Protein AF-R1ARR7-F1 (afdb_monomer_lite)

Organism: NCBI:txid1304284

Radius of gyration: 16.94 Å; chains: 1; bounding box: 37×21×43 Å

Foldseek 3Di:
DVLLVVLVVVVDDDPRSVVSSVVVVVVVVVVVVVVVVQVVCCVVVNDPDDDPCNPPNDDD

InterPro domains:
  IPR015940 Ubiquitin-associated domain [PS50030] (1-38)

pLDDT: mean 93.4, std 5.56, range [66.06, 97.69]

Secondary structure (DSSP, 8-state):
-HHHHHHHHTT--HHHHHHHHHHHHHHHHHHHHHHHHHHHHHHTTSSPPPPHHHHH----

Structure (mmCIF, N/CA/C/O backbone):
data_AF-R1ARR7-F1
#
_entry.id   AF-R1ARR7-F1
#
loop_
_atom_site.group_PDB
_atom_site.id
_atom_site.type_symbol
_atom_site.label_atom_id
_atom_site.label_alt_id
_atom_site.label_comp_id
_atom_site.label_asym_id
_atom_site.label_entity_id
_atom_site.label_seq_id
_atom_site.pdbx_PDB_ins_code
_atom_site.Cartn_x
_atom_site.Cartn_y
_atom_site.Cartn_z
_atom_site.occupancy
_atom_site.B_iso_or_equiv
_atom_site.auth_seq_id
_atom_site.auth_comp_id
_atom_site.auth_asym_id
_atom_site.auth_atom_id
_atom_site.pdbx_PDB_model_num
ATOM 1 N N . MET A 1 1 ? -9.984 10.256 2.471 1.00 66.06 1 MET A N 1
ATOM 2 C CA . MET A 1 1 ? -10.865 9.857 3.595 1.00 66.06 1 MET A CA 1
ATOM 3 C C . MET A 1 1 ? -11.517 8.486 3.389 1.00 66.06 1 MET A C 1
ATOM 5 O O . MET A 1 1 ? -12.198 8.044 4.299 1.00 66.06 1 MET A O 1
ATOM 9 N N . GLU A 1 2 ? -11.295 7.797 2.264 1.00 88.75 2 GLU A N 1
ATOM 10 C CA . GLU A 1 2 ? -12.002 6.545 1.930 1.00 88.75 2 GLU A CA 1
ATOM 11 C C . GLU A 1 2 ? -11.797 5.432 2.966 1.00 88.75 2 GLU A C 1
ATOM 13 O O . GLU A 1 2 ? -12.768 4.956 3.531 1.00 88.75 2 GLU A O 1
ATOM 18 N N . ILE A 1 3 ? -10.551 5.161 3.367 1.00 90.50 3 ILE A N 1
ATOM 19 C CA . ILE A 1 3 ? -10.221 4.162 4.404 1.00 90.50 3 ILE A CA 1
ATOM 20 C C . ILE A 1 3 ? -11.013 4.395 5.700 1.00 90.50 3 ILE A C 1
ATOM 22 O O . ILE A 1 3 ?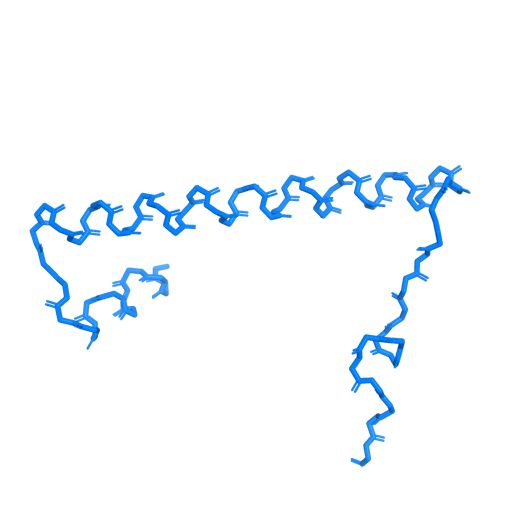 -11.545 3.469 6.304 1.00 90.50 3 ILE A O 1
ATOM 26 N N . LEU A 1 4 ? -11.097 5.652 6.146 1.00 93.50 4 LEU A N 1
ATOM 27 C CA . LEU A 1 4 ? -11.807 5.988 7.377 1.00 93.50 4 LEU A CA 1
ATOM 28 C C . LEU A 1 4 ? -13.318 5.769 7.220 1.00 93.50 4 LEU A C 1
ATOM 30 O O . LEU A 1 4 ? -13.946 5.242 8.133 1.00 93.50 4 LEU A O 1
ATOM 34 N N . LYS A 1 5 ? -13.889 6.144 6.067 1.00 95.44 5 LYS A N 1
ATOM 35 C CA . LYS A 1 5 ? -15.306 5.907 5.758 1.00 95.44 5 LYS A CA 1
ATOM 36 C C . LYS A 1 5 ? -15.621 4.412 5.732 1.00 95.44 5 LYS A C 1
ATOM 38 O O . LYS A 1 5 ? -16.609 4.012 6.336 1.00 95.44 5 LYS A O 1
ATOM 43 N N . ASP A 1 6 ? -14.763 3.602 5.118 1.00 95.44 6 ASP A N 1
ATOM 44 C CA . ASP A 1 6 ? -14.935 2.149 5.044 1.00 95.44 6 ASP A CA 1
ATOM 45 C C . ASP A 1 6 ? -14.889 1.505 6.428 1.00 95.44 6 ASP A C 1
ATOM 47 O O . ASP A 1 6 ? -15.676 0.609 6.729 1.00 95.44 6 ASP A O 1
ATOM 51 N N . LEU A 1 7 ? -13.984 1.958 7.300 1.00 96.00 7 LEU A N 1
ATOM 52 C CA . LEU A 1 7 ? -13.898 1.453 8.670 1.00 96.00 7 LEU A CA 1
ATOM 53 C C . LEU A 1 7 ? -15.112 1.863 9.515 1.00 96.00 7 LEU A C 1
ATOM 55 O O . LEU A 1 7 ? -15.598 1.060 10.310 1.00 96.00 7 LEU A O 1
ATOM 59 N N . ILE A 1 8 ? -15.633 3.078 9.325 1.00 96.50 8 ILE A N 1
ATOM 60 C CA . ILE A 1 8 ? -16.880 3.514 9.969 1.00 96.50 8 ILE A CA 1
ATOM 61 C C . ILE A 1 8 ? -18.067 2.690 9.449 1.00 96.50 8 ILE A C 1
ATOM 63 O O . ILE A 1 8 ? -18.892 2.250 10.246 1.00 96.50 8 ILE A O 1
ATOM 67 N N . ALA A 1 9 ? -18.140 2.423 8.141 1.00 97.19 9 ALA A N 1
ATOM 68 C CA . ALA A 1 9 ? -19.179 1.583 7.540 1.00 97.19 9 ALA A CA 1
ATOM 69 C C . ALA A 1 9 ? -19.122 0.125 8.035 1.00 97.19 9 ALA A C 1
ATOM 71 O O . ALA A 1 9 ? -20.156 -0.528 8.150 1.00 97.19 9 ALA A O 1
ATOM 72 N N . GLN A 1 10 ? -17.931 -0.363 8.399 1.00 95.81 10 GLN A N 1
ATOM 73 C CA . GLN A 1 10 ? -17.730 -1.650 9.080 1.00 95.81 10 GLN A CA 1
ATOM 74 C C . GLN A 1 10 ? -18.138 -1.633 10.567 1.00 95.81 10 GLN A C 1
ATOM 76 O O . GLN A 1 10 ? -18.096 -2.673 11.221 1.00 95.81 10 GLN A O 1
ATOM 81 N N . GLY A 1 11 ? -18.539 -0.479 11.111 1.00 97.12 11 GLY A N 1
ATOM 82 C CA . GLY A 1 11 ? -19.025 -0.328 12.484 1.00 97.12 11 GLY A CA 1
ATOM 83 C C . GLY A 1 11 ? -17.945 -0.010 13.522 1.00 97.12 11 GLY A C 1
ATOM 84 O O . GLY A 1 11 ? -18.246 0.030 14.716 1.00 97.12 11 GLY A O 1
ATOM 85 N N . TYR A 1 12 ? -16.698 0.240 13.109 1.00 97.69 12 TYR A N 1
ATOM 86 C CA . TYR A 1 12 ? -15.635 0.606 14.045 1.00 97.69 12 TYR A CA 1
ATOM 87 C C . TYR A 1 12 ? -15.823 2.026 14.588 1.00 97.69 12 TYR A C 1
ATOM 89 O O . TYR A 1 12 ? -16.179 2.955 13.864 1.00 97.69 12 TYR A O 1
ATOM 97 N N . SER A 1 13 ? -15.521 2.220 15.873 1.00 96.88 13 SER A N 1
ATOM 98 C CA . SER A 1 13 ? -15.617 3.529 16.527 1.00 96.88 13 SER A CA 1
ATOM 99 C C . SER A 1 13 ? -14.566 3.719 17.628 1.00 96.88 13 SER A C 1
ATOM 101 O O . SER A 1 13 ? -13.875 2.780 18.034 1.00 96.88 13 SER A O 1
ATOM 103 N N . GLY A 1 14 ? -14.404 4.968 18.081 1.00 96.44 14 GLY A N 1
ATOM 104 C CA . GLY A 1 14 ? -13.504 5.333 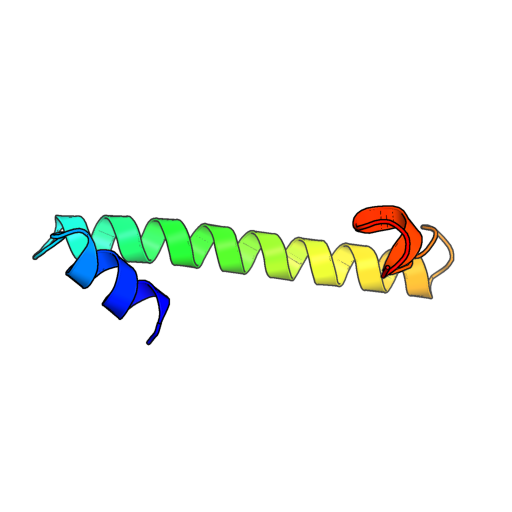19.180 1.00 96.44 14 GLY A CA 1
ATOM 105 C C . GLY A 1 14 ? -12.062 4.847 18.987 1.00 96.44 14 GLY A C 1
ATOM 106 O O . GLY A 1 14 ? -11.500 4.926 17.895 1.00 96.44 14 GLY A O 1
ATOM 107 N N . ASN A 1 15 ? -11.460 4.318 20.055 1.00 97.50 15 ASN A N 1
ATOM 108 C CA . ASN A 1 15 ? -10.074 3.837 20.019 1.00 97.50 15 ASN A CA 1
ATOM 109 C C . ASN A 1 15 ? -9.861 2.643 19.080 1.00 97.50 15 ASN A C 1
ATOM 111 O O . ASN A 1 15 ? -8.747 2.450 18.592 1.00 97.50 15 ASN A O 1
ATOM 115 N N . GLU A 1 16 ? -10.886 1.828 18.829 1.00 97.00 16 GLU A N 1
ATOM 116 C CA . GLU A 1 16 ? -10.761 0.711 17.894 1.00 97.00 16 GLU A CA 1
ATOM 117 C C . GLU A 1 16 ? -10.632 1.212 16.452 1.00 97.00 16 GLU A C 1
ATOM 119 O O . GLU A 1 16 ? -9.755 0.749 15.721 1.00 97.00 16 GLU A O 1
ATOM 124 N N . LEU A 1 17 ? -11.426 2.221 16.077 1.00 97.31 17 LEU A N 1
ATOM 125 C CA . LEU A 1 17 ? -11.337 2.868 14.767 1.00 97.31 17 LEU A CA 1
ATOM 126 C C . LEU A 1 17 ? -9.942 3.445 14.519 1.00 97.31 17 LEU A C 1
ATOM 128 O O . LEU A 1 17 ? -9.364 3.214 13.459 1.00 97.31 17 LEU A O 1
ATOM 132 N N . VAL A 1 18 ? -9.379 4.138 15.513 1.00 96.81 18 VAL A N 1
ATOM 133 C CA . VAL A 1 18 ? -8.024 4.704 15.418 1.00 96.81 18 VAL A CA 1
ATOM 134 C C . VAL A 1 18 ? -6.995 3.598 15.178 1.00 96.81 18 VAL A C 1
ATOM 136 O O . VAL A 1 18 ? -6.231 3.676 14.219 1.00 96.81 18 VAL A O 1
ATOM 139 N N . LYS A 1 19 ? -7.029 2.515 15.967 1.00 97.38 19 LYS A N 1
ATOM 140 C CA . LYS A 1 19 ? -6.097 1.385 15.806 1.00 97.38 19 LYS A CA 1
ATOM 141 C C . LYS A 1 19 ? -6.194 0.735 14.425 1.00 97.38 19 LYS A C 1
ATOM 143 O O . LYS A 1 19 ? -5.172 0.420 13.816 1.00 97.38 19 LYS A O 1
ATOM 148 N N . LYS A 1 20 ? -7.413 0.519 13.920 1.00 96.44 20 LYS A N 1
ATOM 149 C CA . LYS A 1 20 ? -7.636 -0.069 12.589 1.00 96.44 20 LYS A CA 1
ATOM 150 C C . LYS A 1 20 ? -7.140 0.855 11.481 1.00 96.44 20 LYS A C 1
ATOM 152 O O . LYS A 1 20 ? -6.467 0.391 10.561 1.00 96.44 20 LYS A O 1
ATOM 157 N N . PHE A 1 21 ? -7.410 2.151 11.603 1.00 95.69 21 PHE A N 1
ATOM 158 C CA . PHE A 1 21 ? -6.970 3.151 10.641 1.00 95.69 21 PHE A CA 1
ATOM 159 C C . PHE A 1 21 ? -5.444 3.274 10.594 1.00 95.69 21 PHE A C 1
ATOM 161 O O . PHE A 1 21 ? -4.864 3.297 9.508 1.00 95.69 21 PHE A O 1
ATOM 168 N N . GLU A 1 22 ? -4.776 3.295 11.749 1.00 95.75 22 GLU A N 1
ATOM 169 C CA . GLU A 1 22 ? -3.312 3.302 11.833 1.00 95.75 22 GLU A CA 1
ATOM 170 C C . GLU A 1 22 ? -2.705 2.047 11.200 1.00 95.75 22 GLU A C 1
ATOM 172 O O . GLU A 1 22 ? -1.759 2.147 10.416 1.00 95.75 22 GLU A O 1
ATOM 177 N N . ALA A 1 23 ? -3.275 0.871 11.483 1.00 95.75 23 ALA A N 1
ATOM 178 C CA . ALA A 1 23 ? -2.821 -0.390 10.907 1.00 95.75 23 ALA A CA 1
ATOM 179 C C . ALA A 1 23 ? -2.951 -0.404 9.375 1.00 95.75 23 ALA A C 1
ATOM 181 O O . ALA A 1 23 ? -1.984 -0.714 8.677 1.00 95.75 23 ALA A O 1
ATOM 182 N N . GLN A 1 24 ? -4.113 -0.016 8.837 1.00 94.31 24 GLN A N 1
ATOM 183 C CA . GLN A 1 24 ? -4.317 0.060 7.387 1.00 94.31 24 GLN A CA 1
ATOM 184 C C . GLN A 1 24 ? -3.417 1.117 6.741 1.00 94.31 24 GLN A C 1
ATOM 186 O O . GLN A 1 24 ? -2.767 0.837 5.734 1.00 94.31 24 GLN A O 1
ATOM 191 N N . SER A 1 25 ? -3.286 2.293 7.358 1.00 93.06 25 SER A N 1
ATOM 192 C CA . SER A 1 25 ? -2.404 3.357 6.868 1.00 93.06 25 SER A CA 1
ATOM 193 C C . SER A 1 25 ? -0.940 2.916 6.829 1.00 93.06 25 SER A C 1
ATOM 195 O O . SER A 1 25 ? -0.226 3.222 5.874 1.00 93.06 25 SER A O 1
ATOM 197 N N . LYS A 1 26 ? -0.477 2.166 7.838 1.00 95.06 26 LYS A N 1
ATOM 198 C CA . LYS A 1 26 ? 0.881 1.606 7.869 1.00 95.06 26 LYS A CA 1
ATOM 199 C C . LYS A 1 26 ? 1.102 0.602 6.739 1.00 95.06 26 LYS A C 1
ATOM 201 O O . LYS A 1 26 ? 2.141 0.654 6.084 1.00 95.06 26 LYS A O 1
ATOM 206 N N . ASN A 1 27 ? 0.135 -0.278 6.494 1.00 93.94 27 ASN A N 1
ATOM 207 C CA . ASN A 1 27 ? 0.225 -1.266 5.420 1.00 93.94 27 ASN A CA 1
ATOM 208 C C . ASN A 1 27 ? 0.282 -0.601 4.041 1.00 93.94 27 ASN A C 1
ATOM 210 O O . ASN A 1 27 ? 1.106 -0.990 3.220 1.00 93.94 27 ASN A O 1
ATOM 214 N N . ILE A 1 28 ? -0.515 0.447 3.819 1.00 93.38 28 ILE A N 1
ATOM 215 C CA . ILE A 1 28 ? -0.487 1.218 2.569 1.00 93.38 28 ILE A CA 1
ATOM 216 C C . ILE A 1 28 ? 0.864 1.900 2.378 1.00 93.38 28 ILE A C 1
ATOM 218 O O . ILE A 1 28 ? 1.448 1.786 1.308 1.00 93.38 28 ILE A O 1
ATOM 222 N N . LYS A 1 29 ? 1.401 2.556 3.417 1.00 94.25 29 LYS A N 1
ATOM 223 C CA . LYS A 1 29 ? 2.745 3.151 3.343 1.00 94.25 29 LYS A CA 1
ATOM 224 C C . LYS A 1 29 ? 3.790 2.114 2.939 1.00 94.25 29 LYS A C 1
ATOM 226 O O . LYS A 1 29 ? 4.575 2.378 2.041 1.00 94.25 29 LYS A O 1
ATOM 231 N N . LYS A 1 30 ? 3.756 0.927 3.554 1.00 96.25 30 LYS A N 1
ATOM 232 C CA . LYS A 1 30 ? 4.670 -0.168 3.210 1.00 96.25 30 LYS A CA 1
ATOM 233 C C . LYS A 1 30 ? 4.501 -0.627 1.756 1.00 96.25 30 LYS A C 1
ATOM 235 O O . LYS A 1 30 ? 5.499 -0.823 1.075 1.00 96.25 30 LYS A O 1
ATOM 240 N N . ALA A 1 31 ? 3.264 -0.786 1.286 1.00 95.44 31 ALA A N 1
ATOM 241 C CA . ALA A 1 31 ? 2.986 -1.181 -0.093 1.00 95.44 31 ALA A CA 1
ATOM 242 C C . ALA A 1 31 ? 3.498 -0.139 -1.101 1.00 95.44 31 ALA A C 1
ATOM 244 O O . ALA A 1 31 ? 4.121 -0.505 -2.088 1.00 95.44 31 ALA A O 1
ATOM 245 N N . ILE A 1 32 ? 3.307 1.154 -0.814 1.00 95.56 32 ILE A N 1
ATOM 246 C CA . ILE A 1 32 ? 3.829 2.246 -1.645 1.00 95.56 32 ILE A CA 1
ATOM 247 C C . ILE A 1 32 ? 5.359 2.219 -1.673 1.00 95.56 32 ILE A C 1
ATOM 249 O O . ILE A 1 32 ? 5.935 2.326 -2.747 1.00 95.56 32 ILE A O 1
ATOM 253 N N . THR A 1 33 ? 6.025 2.046 -0.526 1.00 97.12 33 THR A N 1
ATOM 254 C CA . THR A 1 33 ? 7.492 1.944 -0.483 1.00 97.12 33 THR A CA 1
ATOM 255 C C . THR A 1 33 ? 8.002 0.794 -1.345 1.00 97.12 33 THR A C 1
ATOM 257 O O . THR A 1 33 ? 8.877 1.020 -2.170 1.00 97.12 33 THR A O 1
ATOM 260 N N . HIS A 1 34 ? 7.409 -0.397 -1.232 1.00 95.50 34 HIS A N 1
ATOM 261 C CA . HIS A 1 34 ? 7.778 -1.522 -2.094 1.00 95.50 34 HIS A CA 1
ATOM 262 C C . HIS A 1 34 ? 7.515 -1.246 -3.576 1.00 95.50 34 HIS A C 1
ATOM 264 O O . HIS A 1 34 ? 8.327 -1.612 -4.414 1.00 95.50 34 HIS A O 1
ATOM 270 N N . MET A 1 35 ? 6.413 -0.572 -3.910 1.00 94.00 35 MET A N 1
ATOM 271 C CA . MET A 1 35 ? 6.120 -0.198 -5.294 1.00 94.00 35 MET A CA 1
ATOM 272 C C . MET A 1 35 ? 7.160 0.783 -5.859 1.00 94.00 35 MET A C 1
ATOM 274 O O . MET A 1 35 ? 7.503 0.681 -7.033 1.00 94.00 35 MET A O 1
ATOM 278 N N . LEU A 1 36 ? 7.679 1.710 -5.042 1.00 96.25 36 LEU A N 1
ATOM 279 C CA . LEU A 1 36 ? 8.795 2.573 -5.440 1.00 96.25 36 LEU A CA 1
ATOM 280 C C . LEU A 1 36 ? 10.088 1.775 -5.642 1.00 96.25 36 LEU A C 1
ATOM 282 O O . LEU A 1 36 ? 10.726 1.936 -6.674 1.00 96.25 36 LEU A O 1
ATOM 286 N N . GLU A 1 37 ? 10.445 0.900 -4.697 1.00 96.00 37 GLU A N 1
ATOM 287 C CA . GLU A 1 37 ? 11.633 0.036 -4.810 1.00 96.00 37 GLU A CA 1
ATOM 288 C C . GLU A 1 37 ? 11.584 -0.817 -6.085 1.00 96.00 37 GLU A C 1
ATOM 290 O O . GLU A 1 37 ? 12.567 -0.922 -6.816 1.00 96.00 37 GLU A O 1
ATOM 295 N N . ASP A 1 38 ? 10.416 -1.387 -6.383 1.00 93.81 38 ASP A N 1
ATOM 296 C CA . ASP A 1 38 ?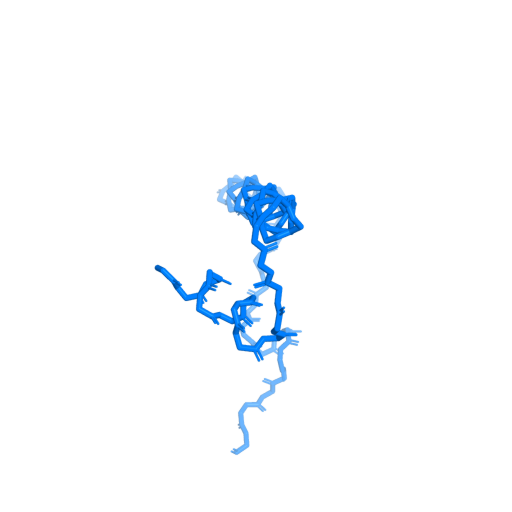 10.189 -2.158 -7.599 1.00 93.81 38 ASP A CA 1
ATOM 297 C C . ASP A 1 38 ? 10.318 -1.296 -8.858 1.00 93.81 38 ASP A C 1
ATOM 299 O O . ASP A 1 38 ? 10.933 -1.731 -9.831 1.00 93.81 38 ASP A O 1
ATOM 303 N N . ALA A 1 39 ? 9.772 -0.076 -8.853 1.00 94.12 39 ALA A N 1
ATOM 304 C CA . ALA A 1 39 ? 9.891 0.845 -9.979 1.00 94.12 39 ALA A CA 1
ATOM 305 C C . ALA A 1 39 ? 11.352 1.246 -10.241 1.00 94.12 39 ALA A C 1
ATOM 307 O O . ALA A 1 39 ? 11.778 1.257 -11.397 1.00 94.12 39 ALA A O 1
ATOM 308 N N . ASP A 1 40 ? 12.126 1.509 -9.185 1.00 96.75 40 ASP A N 1
ATOM 309 C CA . ASP A 1 40 ? 13.553 1.824 -9.286 1.00 96.75 40 ASP A CA 1
ATOM 310 C C . ASP A 1 40 ? 14.346 0.630 -9.844 1.00 96.75 40 ASP A C 1
ATOM 312 O O . ASP A 1 40 ? 15.136 0.794 -10.776 1.00 96.75 40 ASP A O 1
ATOM 316 N N . ALA A 1 41 ? 14.085 -0.587 -9.352 1.00 96.69 41 ALA A N 1
ATOM 317 C CA . ALA A 1 41 ? 14.721 -1.808 -9.851 1.00 96.69 41 ALA A CA 1
ATOM 318 C C . ALA A 1 41 ? 14.369 -2.096 -11.322 1.00 96.69 41 ALA A C 1
ATOM 320 O O . ALA A 1 41 ? 15.220 -2.539 -12.098 1.00 96.69 41 ALA A O 1
ATOM 321 N N . ILE A 1 42 ? 13.126 -1.827 -11.735 1.00 95.56 42 ILE A N 1
ATOM 322 C CA . ILE A 1 42 ? 12.700 -1.938 -13.136 1.00 95.56 42 ILE A CA 1
ATOM 323 C C . ILE A 1 42 ? 13.433 -0.910 -14.002 1.00 95.56 42 ILE A C 1
ATOM 325 O O . ILE A 1 42 ? 13.963 -1.262 -15.056 1.00 95.56 42 ILE A O 1
ATOM 329 N N . ALA A 1 43 ? 13.504 0.347 -13.558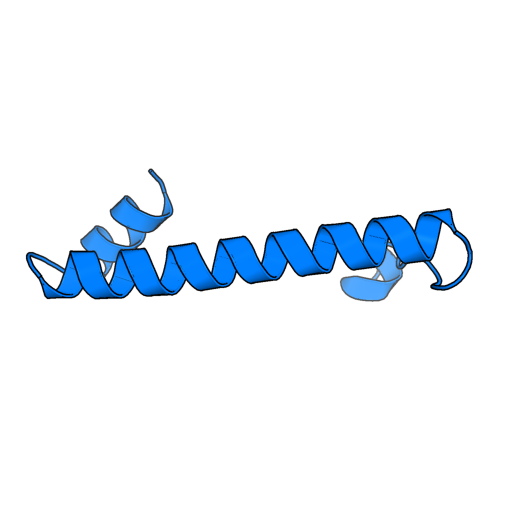 1.00 95.31 43 ALA A N 1
ATOM 330 C CA . ALA A 1 43 ? 14.184 1.414 -14.289 1.00 95.31 43 ALA A CA 1
ATOM 331 C C . ALA A 1 43 ? 15.697 1.164 -14.424 1.00 95.31 43 ALA A C 1
ATOM 333 O O . ALA A 1 43 ? 16.279 1.469 -15.465 1.00 95.31 43 ALA A O 1
ATOM 334 N N . ALA A 1 44 ? 16.324 0.564 -13.407 1.00 96.94 44 ALA A N 1
ATOM 335 C CA . ALA A 1 44 ? 17.720 0.127 -13.439 1.00 96.94 44 ALA A CA 1
ATOM 336 C C . ALA A 1 44 ? 17.957 -1.117 -14.323 1.00 96.94 44 ALA A C 1
ATOM 338 O O . ALA A 1 44 ? 19.103 -1.461 -14.609 1.00 96.94 44 ALA A O 1
ATOM 339 N N . GLY A 1 45 ? 16.891 -1.791 -14.774 1.00 94.88 45 GLY A N 1
ATOM 340 C CA . GLY A 1 45 ? 16.966 -3.032 -15.548 1.00 94.88 45 GLY A CA 1
ATOM 341 C C . GLY A 1 45 ? 17.272 -4.278 -14.709 1.00 94.88 45 GLY A C 1
ATOM 342 O O . GLY A 1 45 ? 17.564 -5.335 -15.266 1.00 94.88 45 GLY A O 1
ATOM 343 N N . GLU A 1 46 ? 17.201 -4.173 -13.382 1.00 95.75 46 GLU A N 1
ATOM 344 C CA . GLU A 1 46 ? 17.440 -5.266 -12.430 1.00 95.75 46 GLU A CA 1
ATOM 345 C C . GLU A 1 46 ? 16.210 -6.173 -12.276 1.00 95.75 46 GLU A C 1
ATOM 347 O O . GLU A 1 46 ? 16.334 -7.362 -11.972 1.00 95.75 46 GLU A O 1
ATOM 352 N N . LYS A 1 47 ? 15.016 -5.626 -12.527 1.00 93.19 47 LYS A N 1
ATOM 353 C CA . LYS A 1 47 ? 13.733 -6.336 -12.492 1.00 93.19 47 LYS A CA 1
ATOM 354 C C . LYS A 1 47 ? 12.975 -6.122 -13.804 1.00 93.19 47 LYS A C 1
ATOM 356 O O . LYS A 1 47 ? 13.043 -5.058 -14.410 1.00 93.19 47 LYS A O 1
ATOM 361 N N . LYS A 1 48 ? 12.235 -7.133 -14.268 1.00 91.62 48 LYS A N 1
ATOM 362 C CA . LYS A 1 48 ? 11.315 -6.965 -15.406 1.00 91.62 48 LYS A CA 1
ATOM 363 C C . LYS A 1 48 ? 10.040 -6.273 -14.937 1.00 91.62 48 LYS A C 1
ATOM 365 O O . LYS A 1 48 ? 9.531 -6.602 -13.870 1.00 91.62 48 LYS A O 1
ATOM 370 N N . SER A 1 49 ? 9.517 -5.357 -15.747 1.00 90.44 49 SER A N 1
ATOM 371 C CA . SER A 1 49 ? 8.165 -4.842 -15.545 1.00 90.44 49 SER A CA 1
ATOM 372 C C . SER A 1 49 ? 7.136 -5.918 -15.869 1.00 90.44 49 SER A C 1
ATOM 374 O O . SER A 1 49 ? 7.313 -6.664 -16.832 1.00 90.44 49 SER A O 1
ATOM 376 N N . GLU A 1 50 ? 6.048 -5.930 -15.114 1.00 90.19 50 GLU A N 1
ATOM 377 C CA . GLU A 1 50 ? 4.860 -6.728 -15.403 1.00 90.19 50 GLU A CA 1
ATOM 378 C C . GLU A 1 50 ? 3.815 -5.817 -16.054 1.00 90.19 50 GLU A C 1
ATOM 380 O O . GLU A 1 50 ? 3.602 -4.681 -15.621 1.00 90.19 50 GLU A O 1
ATOM 385 N N . SER A 1 51 ? 3.203 -6.287 -17.135 1.00 89.19 51 SER A N 1
ATOM 386 C CA . SE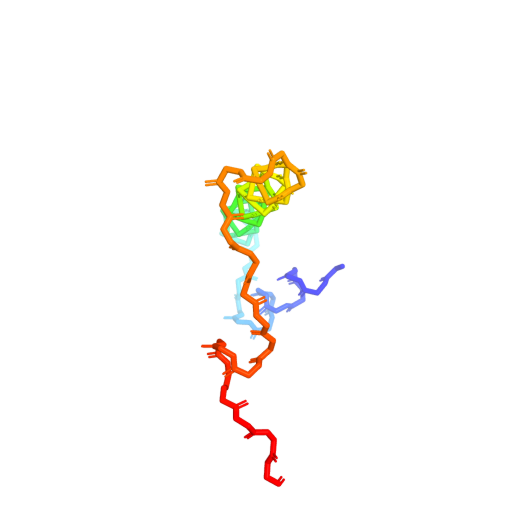R A 1 51 ? 2.094 -5.603 -17.792 1.00 89.19 51 SER A CA 1
ATOM 387 C C . SER A 1 51 ? 0.769 -5.903 -17.087 1.00 89.19 51 SER A C 1
ATOM 389 O O . SER A 1 51 ? 0.666 -6.801 -16.252 1.00 89.19 51 SER A O 1
ATOM 391 N N . PHE A 1 52 ? -0.278 -5.153 -17.440 1.00 88.44 52 PHE A N 1
ATOM 392 C CA . PHE A 1 52 ? -1.625 -5.430 -16.942 1.00 88.44 52 PHE A CA 1
ATOM 393 C C . PHE A 1 52 ? -2.069 -6.862 -17.279 1.00 88.44 52 PHE A C 1
ATOM 395 O O . PHE A 1 52 ? -2.616 -7.547 -16.420 1.00 88.44 52 PHE A O 1
ATOM 402 N N . GLU A 1 53 ? -1.768 -7.331 -18.491 1.00 93.00 53 GLU A N 1
ATOM 403 C CA . GLU A 1 53 ? -2.099 -8.682 -18.954 1.00 93.00 53 GLU A CA 1
ATOM 404 C C . GLU A 1 53 ? -1.346 -9.765 -18.169 1.00 93.00 53 GLU A C 1
ATOM 406 O O . GLU A 1 53 ? -1.919 -10.816 -17.887 1.00 93.00 53 GLU A O 1
ATOM 411 N N . ASP A 1 54 ? -0.102 -9.500 -17.753 1.00 90.19 54 ASP A N 1
ATOM 412 C CA . ASP A 1 54 ? 0.686 -10.437 -16.938 1.00 90.19 54 ASP A CA 1
ATOM 413 C C . ASP A 1 54 ? 0.069 -10.650 -15.545 1.00 90.19 54 ASP A C 1
A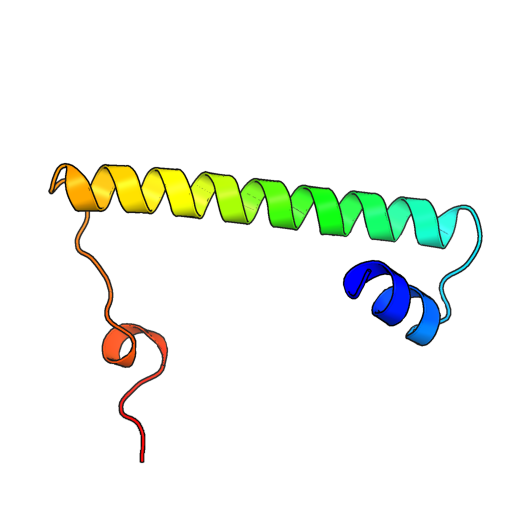TOM 415 O O . ASP A 1 54 ? 0.167 -11.741 -14.980 1.00 90.19 54 ASP A O 1
ATOM 419 N N . ILE A 1 55 ? -0.585 -9.619 -14.995 1.00 89.44 55 ILE A N 1
ATOM 420 C CA . ILE A 1 55 ? -1.147 -9.639 -13.636 1.00 89.44 55 ILE A CA 1
ATOM 421 C C . ILE A 1 55 ? -2.625 -10.047 -13.632 1.00 89.44 55 ILE A C 1
ATOM 423 O O . ILE A 1 55 ? -3.046 -10.855 -12.802 1.00 89.44 55 ILE A O 1
ATOM 427 N N . PHE A 1 56 ? -3.429 -9.470 -14.524 1.00 92.06 56 PHE A N 1
ATOM 428 C CA . PHE A 1 56 ? -4.890 -9.595 -14.519 1.00 92.06 56 PHE A CA 1
ATOM 429 C C . PHE A 1 56 ? -5.434 -10.456 -15.665 1.00 92.06 56 PHE A C 1
ATOM 431 O O . PHE A 1 56 ? -6.620 -10.792 -15.658 1.00 92.06 56 PHE A O 1
ATOM 438 N N . GLY A 1 57 ? -4.580 -10.863 -16.608 1.00 92.00 57 GLY A N 1
ATOM 439 C CA . GLY A 1 57 ? -4.989 -11.538 -17.835 1.00 92.00 57 GLY A CA 1
ATOM 440 C C . GLY A 1 57 ? -5.515 -10.568 -18.904 1.00 92.00 57 GLY A C 1
ATOM 441 O O . GLY A 1 57 ? -5.607 -9.362 -18.667 1.00 92.00 57 GLY A O 1
ATOM 442 N N . PRO A 1 58 ? -5.842 -11.079 -20.103 1.00 90.00 58 PRO A N 1
ATOM 443 C CA . PRO A 1 58 ? -6.396 -10.264 -21.179 1.00 90.00 58 PRO A CA 1
ATOM 444 C C . PRO A 1 58 ? -7.793 -9.737 -20.819 1.00 90.00 58 PRO A C 1
ATOM 446 O O . PRO A 1 58 ? -8.613 -10.466 -20.255 1.00 90.00 58 PRO A O 1
ATOM 449 N N . GLU A 1 59 ? -8.076 -8.480 -21.173 1.00 80.44 59 GLU A N 1
ATOM 450 C CA . GLU A 1 59 ? -9.439 -7.943 -21.120 1.00 80.44 59 GLU A CA 1
ATOM 451 C C . GLU A 1 59 ? -10.301 -8.634 -22.191 1.00 80.44 59 GLU A C 1
ATOM 453 O O . GLU A 1 59 ? -9.926 -8.680 -23.365 1.00 80.44 59 GLU A O 1
ATOM 458 N N . ASN A 1 60 ? -11.441 -9.194 -21.771 1.00 71.00 60 ASN A N 1
ATOM 459 C CA . ASN A 1 60 ? -12.445 -9.807 -22.649 1.00 71.00 60 ASN A CA 1
ATOM 460 C C . ASN A 1 60 ? -13.556 -8.818 -23.000 1.00 71.00 60 ASN A C 1
ATOM 462 O O . ASN A 1 60 ? -13.965 -8.060 -22.089 1.00 71.00 60 ASN A O 1
#

Sequence (60 aa):
MEILKDLIAQGYSGNELVKKFEAQSKNIKKAITHMLEDADAIAAGEKKSESFEDIFGPEN